Protein AF-A0A7S2HSW3-F1 (afdb_monomer_lite)

pLDDT: mean 81.1, std 16.84, range [35.5, 96.19]

Radius of gyration: 26.89 Å; chains: 1; bounding box: 40×43×89 Å

Structure (mmCIF, N/CA/C/O backbone):
data_AF-A0A7S2HSW3-F1
#
_entry.id   AF-A0A7S2HSW3-F1
#
loop_
_atom_site.group_PDB
_atom_site.id
_atom_site.type_symbol
_atom_site.label_atom_id
_atom_site.label_alt_id
_atom_site.label_comp_id
_atom_site.label_asym_id
_atom_site.label_entity_id
_atom_site.label_seq_id
_atom_site.pdbx_PDB_ins_code
_atom_site.Cartn_x
_atom_site.Cartn_y
_atom_site.Cartn_z
_atom_site.occupancy
_atom_site.B_iso_or_equiv
_atom_site.auth_seq_id
_atom_site.auth_comp_id
_atom_site.auth_asym_id
_atom_site.auth_atom_id
_atom_site.pdbx_PDB_model_num
ATOM 1 N N . ALA A 1 1 ? -9.265 6.254 -1.845 1.00 64.69 1 ALA A N 1
ATOM 2 C CA . ALA A 1 1 ? -9.514 5.196 -0.840 1.00 64.69 1 ALA A CA 1
ATOM 3 C C . ALA A 1 1 ? -8.988 5.601 0.539 1.00 64.69 1 ALA A C 1
ATOM 5 O O . ALA A 1 1 ? -9.780 5.612 1.470 1.00 64.69 1 ALA A O 1
ATOM 6 N N . GLN A 1 2 ? -7.723 6.037 0.641 1.00 77.19 2 GLN A N 1
ATOM 7 C CA . GLN A 1 2 ? -7.057 6.508 1.871 1.00 77.19 2 GLN A CA 1
ATOM 8 C C . GLN A 1 2 ? -7.914 7.430 2.758 1.00 77.19 2 GLN A C 1
ATOM 10 O O . GLN A 1 2 ? -8.143 7.127 3.920 1.00 77.19 2 GLN A O 1
ATOM 15 N N . LEU A 1 3 ? -8.423 8.539 2.205 1.00 82.12 3 LEU A N 1
ATOM 16 C CA . LEU A 1 3 ? -9.187 9.532 2.973 1.00 82.12 3 LEU A CA 1
ATOM 17 C C . LEU A 1 3 ? -10.507 8.968 3.517 1.00 82.12 3 LEU A C 1
ATOM 19 O O . LEU A 1 3 ? -10.836 9.182 4.677 1.00 82.12 3 LEU A O 1
ATOM 23 N N . GLY A 1 4 ? -11.250 8.224 2.694 1.00 85.94 4 GLY A N 1
ATOM 24 C CA . GLY A 1 4 ? -12.525 7.630 3.103 1.00 85.94 4 GLY A CA 1
ATOM 25 C C . GLY A 1 4 ? -12.352 6.534 4.155 1.00 85.94 4 GLY A C 1
ATOM 26 O O . GLY A 1 4 ? -13.070 6.533 5.149 1.00 85.94 4 GLY A O 1
ATOM 27 N N . GLY A 1 5 ? -11.371 5.644 3.965 1.00 84.62 5 GLY A N 1
ATOM 28 C CA . GLY A 1 5 ? -11.048 4.598 4.935 1.00 84.62 5 GLY A CA 1
ATOM 29 C C . GLY A 1 5 ? -10.506 5.172 6.242 1.00 84.62 5 GLY A C 1
ATOM 30 O O . GLY A 1 5 ? -10.996 4.815 7.301 1.00 84.62 5 GLY A O 1
ATOM 31 N N . GLY A 1 6 ? -9.584 6.137 6.178 1.00 85.94 6 GLY A N 1
ATOM 32 C CA . GLY A 1 6 ? -8.998 6.760 7.368 1.00 85.94 6 GLY A CA 1
ATOM 33 C C . GLY A 1 6 ? -10.008 7.529 8.224 1.00 85.94 6 GLY A C 1
ATOM 34 O O . GLY A 1 6 ? -9.946 7.451 9.448 1.00 85.94 6 GLY A O 1
ATOM 35 N N . ILE A 1 7 ? -10.971 8.226 7.605 1.00 90.56 7 ILE A N 1
ATOM 36 C CA . ILE A 1 7 ? -12.068 8.874 8.343 1.00 90.56 7 ILE A CA 1
ATOM 37 C C . ILE A 1 7 ? -12.948 7.821 9.025 1.00 90.56 7 ILE A C 1
ATOM 39 O O . ILE A 1 7 ? -13.310 7.997 10.185 1.00 90.56 7 ILE A O 1
ATOM 43 N N . TYR A 1 8 ? -13.271 6.732 8.324 1.00 88.62 8 TYR A N 1
ATOM 44 C CA . TYR A 1 8 ? -14.091 5.649 8.863 1.00 88.62 8 TYR A CA 1
ATOM 45 C C . TYR A 1 8 ? -13.421 4.977 10.072 1.00 88.62 8 TYR A C 1
ATOM 47 O O . TYR A 1 8 ? -14.034 4.907 11.134 1.00 88.62 8 TYR A O 1
ATOM 55 N N . THR A 1 9 ? -12.152 4.573 9.943 1.00 88.12 9 THR A N 1
ATOM 56 C CA . THR A 1 9 ? -11.373 3.956 11.029 1.00 88.12 9 THR A CA 1
ATOM 57 C C . THR A 1 9 ? -11.253 4.889 12.219 1.00 88.12 9 THR A C 1
ATOM 59 O O . THR A 1 9 ? -11.607 4.515 13.325 1.00 88.12 9 THR A O 1
ATOM 62 N N . LYS A 1 10 ? -10.821 6.141 12.010 1.00 89.94 10 LYS A N 1
ATOM 63 C CA . LYS A 1 10 ? -10.550 7.043 13.136 1.00 89.94 10 LYS A CA 1
ATOM 64 C C . LYS A 1 10 ? -11.807 7.531 13.841 1.00 89.94 10 LYS A C 1
ATOM 66 O O . LYS A 1 10 ? -11.751 7.793 15.036 1.00 89.94 10 LYS A O 1
ATOM 71 N N . ALA A 1 11 ? -12.935 7.636 13.142 1.00 89.44 11 ALA A N 1
ATOM 72 C CA . ALA A 1 11 ? -14.208 7.911 13.797 1.00 89.44 11 ALA A CA 1
ATOM 73 C C . ALA A 1 11 ? -14.683 6.722 14.653 1.00 89.44 11 ALA A C 1
ATOM 75 O O . ALA A 1 11 ? -15.243 6.943 15.726 1.00 89.44 11 ALA A O 1
ATOM 76 N N . ALA A 1 12 ? -14.460 5.487 14.190 1.00 87.75 12 ALA A N 1
ATOM 77 C CA . ALA A 1 12 ? -14.849 4.275 14.906 1.00 87.75 12 ALA A CA 1
ATOM 78 C C . ALA A 1 12 ? -13.958 4.008 16.130 1.00 87.75 12 ALA A C 1
ATOM 80 O O . ALA A 1 12 ? -14.496 3.889 17.225 1.00 87.75 12 ALA A O 1
ATOM 81 N N . ASP A 1 13 ? -12.638 4.028 15.949 1.00 86.81 13 ASP A N 1
ATOM 82 C CA . ASP A 1 13 ? -11.586 3.881 16.970 1.00 86.81 13 ASP A CA 1
ATOM 83 C C . ASP A 1 13 ? -11.812 4.856 18.143 1.00 86.81 13 ASP A C 1
ATOM 85 O O . ASP A 1 13 ? -12.101 4.467 19.276 1.00 86.81 13 ASP A O 1
ATOM 89 N N . VAL A 1 14 ? -11.870 6.162 17.844 1.00 89.50 14 VAL A N 1
ATOM 90 C CA . VAL A 1 14 ? -12.061 7.202 18.870 1.00 89.50 14 VAL A CA 1
ATOM 91 C C . VAL A 1 14 ? -13.418 7.073 19.573 1.00 89.50 14 VAL A C 1
ATOM 93 O O . VAL A 1 14 ? -13.514 7.309 20.778 1.00 89.50 14 VAL A O 1
ATOM 96 N N . GLY A 1 15 ? -14.478 6.701 18.850 1.00 87.81 15 GLY A N 1
ATOM 97 C CA . GLY A 1 15 ? -15.806 6.499 19.434 1.00 87.81 15 GLY A CA 1
ATOM 98 C C . GLY A 1 15 ? -15.886 5.262 20.334 1.00 87.81 15 GLY A C 1
ATOM 99 O O . GLY A 1 15 ? -16.478 5.328 21.414 1.00 87.81 15 GLY A O 1
ATOM 100 N N . ALA A 1 16 ? -15.278 4.151 19.911 1.00 86.56 16 ALA A N 1
ATOM 101 C CA . ALA A 1 16 ? -15.238 2.900 20.657 1.00 86.56 16 ALA A CA 1
ATOM 102 C C . ALA A 1 16 ? -14.431 3.053 21.949 1.00 86.56 16 ALA A C 1
ATOM 104 O O . ALA A 1 16 ? -14.896 2.636 23.014 1.00 86.56 16 ALA A O 1
ATOM 105 N N . ASP A 1 17 ? -13.286 3.725 21.872 1.00 87.19 17 ASP A N 1
ATOM 106 C CA . ASP A 1 17 ? -12.392 3.928 23.002 1.00 87.19 17 ASP A CA 1
ATOM 107 C C . ASP A 1 17 ? -12.935 4.906 24.036 1.00 87.19 17 ASP A C 1
ATOM 109 O O . ASP A 1 17 ? -12.893 4.622 25.235 1.00 87.19 17 ASP A O 1
ATOM 113 N N . LEU A 1 18 ? -13.479 6.048 23.609 1.00 86.62 18 LEU A N 1
ATOM 114 C CA . LEU A 1 18 ? -14.007 7.037 24.548 1.00 86.62 18 LEU A CA 1
ATOM 115 C C . LEU A 1 18 ? -15.210 6.481 25.316 1.00 86.62 18 LEU A C 1
ATOM 117 O O . LEU A 1 18 ? -15.235 6.516 26.546 1.00 86.62 18 LEU A O 1
ATOM 121 N N . VAL A 1 19 ? -16.185 5.906 24.615 1.00 84.38 19 VAL A N 1
ATOM 122 C CA . VAL A 1 19 ? -17.403 5.406 25.266 1.00 84.38 19 VAL A CA 1
ATOM 123 C C . VAL A 1 19 ? -17.127 4.106 26.030 1.00 84.38 19 VAL A C 1
ATOM 125 O O . VAL A 1 19 ? -17.633 3.912 27.134 1.00 84.38 19 VAL A O 1
ATOM 128 N N . GLY A 1 20 ? -16.293 3.217 25.485 1.00 85.00 20 GLY A N 1
ATOM 129 C CA . GLY A 1 20 ? -15.943 1.950 26.122 1.00 85.00 20 GLY A CA 1
ATOM 130 C C . GLY A 1 20 ? -15.018 2.130 27.325 1.00 85.00 20 GLY A C 1
ATOM 131 O O . GLY A 1 20 ? -15.397 1.821 28.457 1.00 85.00 20 GLY A O 1
ATOM 132 N N . LYS A 1 21 ? -13.808 2.650 27.094 1.00 83.06 21 LYS A N 1
ATOM 133 C CA . LYS A 1 21 ? -12.756 2.717 28.118 1.00 83.06 21 LYS A CA 1
ATOM 134 C C . LYS A 1 21 ? -12.985 3.851 29.118 1.00 83.06 21 LYS A C 1
ATOM 136 O O . LYS A 1 21 ? -12.768 3.644 30.310 1.00 83.06 21 LYS A O 1
ATOM 141 N N . VAL A 1 22 ? -13.392 5.040 28.659 1.00 85.06 22 VAL A N 1
ATOM 142 C CA . VAL A 1 22 ? -13.459 6.243 29.516 1.00 85.06 22 VAL A CA 1
ATOM 143 C C . VAL A 1 22 ? -14.806 6.374 30.226 1.00 85.06 22 VAL A C 1
ATOM 145 O O . VAL A 1 22 ? -14.827 6.654 31.422 1.00 85.06 22 VAL A O 1
ATOM 148 N N . GLU A 1 23 ? -15.924 6.155 29.530 1.00 85.31 23 GLU A N 1
ATOM 149 C CA . GLU A 1 23 ? -17.260 6.338 30.121 1.00 85.31 23 GLU A CA 1
ATOM 150 C C . GLU A 1 23 ? -17.802 5.073 30.798 1.00 85.31 23 GLU A C 1
ATOM 152 O O . GLU A 1 23 ? -18.250 5.123 31.944 1.00 85.31 23 GLU A O 1
ATOM 157 N N . ALA A 1 24 ? -17.766 3.929 30.108 1.00 84.69 24 ALA A N 1
ATOM 158 C CA . ALA A 1 24 ? -18.317 2.672 30.617 1.00 84.69 24 ALA A CA 1
ATOM 159 C C . ALA A 1 24 ? -17.316 1.849 31.448 1.00 84.69 24 ALA A C 1
ATOM 161 O O . ALA A 1 24 ? -17.717 0.895 32.121 1.00 84.69 24 ALA A O 1
ATOM 162 N N . GLY A 1 25 ? -16.025 2.198 31.407 1.00 86.31 25 GLY A N 1
ATOM 163 C CA . GLY A 1 25 ? -14.957 1.490 32.118 1.00 86.31 25 GLY A CA 1
ATOM 164 C C . GLY A 1 25 ? -14.794 0.029 31.686 1.00 86.31 25 GLY A C 1
ATOM 165 O O . GLY A 1 25 ? -14.321 -0.796 32.472 1.00 86.31 25 GLY A O 1
ATOM 166 N N . ILE A 1 26 ? -15.228 -0.316 30.471 1.00 88.38 26 ILE A N 1
ATOM 167 C CA . ILE A 1 26 ? -15.066 -1.657 29.907 1.00 88.38 26 ILE A CA 1
ATOM 168 C C . ILE A 1 26 ? -13.730 -1.761 29.158 1.00 88.38 26 ILE A C 1
ATOM 170 O O . ILE A 1 26 ? -13.213 -0.749 28.681 1.00 88.38 26 ILE A O 1
ATOM 174 N N . PRO A 1 27 ? -13.142 -2.969 29.075 1.00 85.56 27 PRO A N 1
ATOM 175 C CA . PRO A 1 27 ? -11.913 -3.185 28.322 1.00 85.56 27 PRO A CA 1
ATOM 176 C C . PRO A 1 27 ? -12.029 -2.771 26.848 1.00 85.56 27 PRO A C 1
ATOM 178 O O . PRO A 1 27 ? -13.117 -2.720 26.276 1.00 85.56 27 PRO A O 1
ATOM 181 N N . GLU A 1 28 ? -10.875 -2.520 26.238 1.00 83.38 28 GLU A N 1
ATOM 182 C CA . GLU A 1 28 ? -10.717 -2.407 24.785 1.00 83.38 28 GLU A CA 1
ATOM 183 C C . GLU A 1 28 ? -11.253 -3.647 24.065 1.00 83.38 28 GLU A C 1
ATOM 185 O O . GLU A 1 28 ? -11.150 -4.754 24.601 1.00 83.38 28 GLU A O 1
ATOM 190 N N . ASP A 1 29 ? -11.822 -3.457 22.871 1.00 85.19 29 ASP A N 1
ATOM 191 C CA . ASP A 1 29 ? -12.384 -4.526 22.033 1.00 85.19 29 ASP A CA 1
ATOM 192 C C . ASP A 1 29 ? -13.436 -5.408 22.719 1.00 85.19 29 ASP A C 1
ATOM 194 O O . ASP A 1 29 ? -13.680 -6.555 22.328 1.00 85.19 29 ASP A O 1
ATOM 198 N N . ASP A 1 30 ? -14.089 -4.890 23.761 1.00 88.06 30 ASP A N 1
ATOM 199 C CA . ASP A 1 30 ? -15.090 -5.661 24.477 1.00 88.06 30 ASP A CA 1
ATOM 200 C C . ASP A 1 30 ? -16.315 -5.918 23.578 1.00 88.06 30 ASP A C 1
ATOM 202 O O . ASP A 1 30 ? -16.905 -4.973 23.046 1.00 88.06 30 ASP A O 1
ATOM 206 N N . PRO A 1 31 ? -16.775 -7.177 23.444 1.00 87.50 31 PRO A N 1
ATOM 207 C CA . PRO A 1 31 ? -17.897 -7.528 22.573 1.00 87.50 31 PRO A CA 1
ATOM 208 C C . PRO A 1 31 ? -19.229 -6.877 22.979 1.00 87.50 31 PRO A C 1
ATOM 210 O O . PRO A 1 31 ? -20.192 -6.919 22.214 1.00 87.50 31 PRO A O 1
ATOM 213 N N . ARG A 1 32 ? -19.320 -6.290 24.180 1.00 91.00 32 ARG A N 1
ATOM 214 C CA . ARG A 1 32 ? -20.478 -5.506 24.631 1.00 91.00 32 ARG A CA 1
ATOM 215 C C . ARG A 1 32 ? -20.518 -4.109 24.014 1.00 91.00 32 ARG A C 1
ATOM 217 O O . ARG A 1 32 ? -21.576 -3.483 24.044 1.00 91.00 32 ARG A O 1
ATOM 224 N N . ASN A 1 33 ? -19.404 -3.616 23.473 1.00 89.12 33 ASN A N 1
ATOM 225 C CA . ASN A 1 33 ? -19.340 -2.333 22.793 1.00 89.12 33 ASN A CA 1
ATOM 226 C C . ASN A 1 33 ? -19.700 -2.506 21.303 1.00 89.12 33 ASN A C 1
ATOM 228 O O . ASN A 1 33 ? -18.933 -3.105 20.547 1.00 89.12 33 ASN A O 1
ATOM 232 N N . PRO A 1 34 ? -20.841 -1.967 20.838 1.00 87.50 34 PRO A N 1
ATOM 233 C CA . PRO A 1 34 ? -21.272 -2.129 19.450 1.00 87.50 34 PRO A CA 1
ATOM 234 C C . PRO A 1 34 ? -20.342 -1.437 18.439 1.00 87.50 34 PRO A C 1
ATOM 236 O O . PRO A 1 34 ? -20.385 -1.772 17.256 1.00 87.50 34 PRO A O 1
ATOM 239 N N . ALA A 1 35 ? -19.505 -0.490 18.882 1.00 88.06 35 ALA A N 1
ATOM 240 C CA . ALA A 1 35 ? -18.571 0.230 18.021 1.00 88.06 35 ALA A CA 1
ATOM 241 C C . ALA A 1 35 ? -17.338 -0.605 17.623 1.00 88.06 35 ALA A C 1
ATOM 243 O O . ALA A 1 35 ? -16.723 -0.307 16.604 1.00 88.06 35 ALA A O 1
ATOM 244 N N . VAL A 1 36 ? -17.028 -1.691 18.343 1.00 88.12 36 VAL A N 1
ATOM 245 C CA . VAL A 1 36 ? -15.841 -2.538 18.089 1.00 88.12 36 VAL A CA 1
ATOM 246 C C . VAL A 1 36 ? -15.883 -3.189 16.705 1.00 88.12 36 VAL A C 1
ATOM 248 O O . VAL A 1 36 ? -14.864 -3.321 16.038 1.00 88.12 36 VAL A O 1
ATOM 251 N N . ILE A 1 37 ? -17.069 -3.543 16.202 1.00 90.31 37 ILE A N 1
ATOM 252 C CA . ILE A 1 37 ? -17.189 -4.074 14.835 1.00 90.31 37 ILE A CA 1
ATOM 253 C C . ILE A 1 37 ? -16.810 -3.012 13.796 1.00 90.31 37 ILE A C 1
ATOM 255 O O . ILE A 1 37 ? -16.175 -3.339 12.796 1.00 90.31 37 ILE A O 1
ATOM 259 N N . ALA A 1 38 ? -17.190 -1.752 14.017 1.00 89.88 38 ALA A N 1
ATOM 260 C CA . ALA A 1 38 ? -16.840 -0.665 13.109 1.00 89.88 38 ALA A CA 1
ATOM 261 C C . ALA A 1 38 ? -15.340 -0.347 13.163 1.00 89.88 38 ALA A C 1
ATOM 263 O O . ALA A 1 38 ? -14.764 -0.045 12.122 1.00 89.88 38 ALA A O 1
ATOM 264 N N . ASP A 1 39 ? -14.716 -0.473 14.333 1.00 89.50 39 ASP A N 1
ATOM 265 C CA . ASP A 1 39 ? -13.279 -0.272 14.523 1.00 89.50 39 ASP A CA 1
ATOM 266 C C . ASP A 1 39 ? -12.452 -1.332 13.774 1.00 89.50 39 ASP A C 1
ATOM 268 O O . ASP A 1 39 ? -11.690 -1.016 12.862 1.00 89.50 39 ASP A O 1
ATOM 272 N N . LEU A 1 40 ? -12.758 -2.617 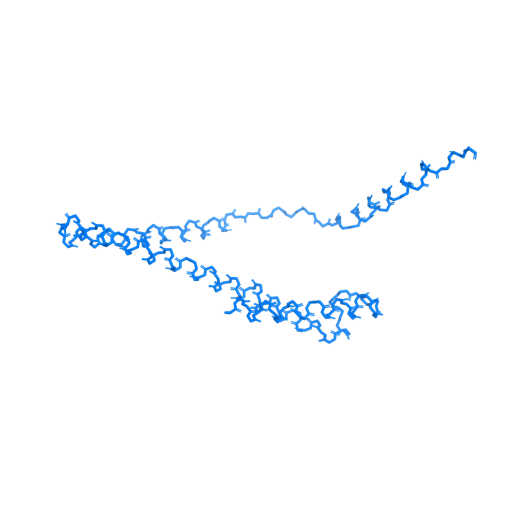13.991 1.00 89.00 40 LEU A N 1
ATOM 273 C CA . LEU A 1 40 ? -12.089 -3.733 13.305 1.00 89.00 40 LEU A CA 1
ATOM 274 C C . LEU A 1 40 ? -12.321 -3.739 11.784 1.00 89.00 40 LEU A C 1
ATOM 276 O O . LEU A 1 40 ? -11.453 -4.137 10.999 1.00 89.00 40 LEU A O 1
ATOM 280 N N . VAL A 1 41 ? -13.509 -3.323 11.328 1.00 91.12 41 VAL A N 1
ATOM 281 C CA . VAL A 1 41 ? -13.757 -3.103 9.893 1.00 91.12 41 VAL A CA 1
ATOM 282 C C . VAL A 1 41 ? -12.935 -1.913 9.401 1.00 91.12 41 VAL A C 1
ATOM 284 O O . VAL A 1 41 ? -12.356 -1.977 8.315 1.00 91.12 41 VAL A O 1
ATOM 287 N N . GLY A 1 42 ? -12.844 -0.859 10.206 1.00 89.75 42 GLY A N 1
ATOM 288 C CA . GLY A 1 42 ? -12.014 0.305 9.962 1.00 89.75 42 GLY A CA 1
ATOM 289 C C . GLY A 1 42 ? -10.556 -0.058 9.731 1.00 89.75 42 GLY A C 1
ATOM 290 O O . GLY A 1 42 ? -10.013 0.337 8.705 1.00 89.75 42 GLY A O 1
ATOM 291 N N . ASP A 1 43 ? -9.924 -0.851 10.583 1.00 90.12 43 ASP A N 1
ATOM 292 C CA . ASP A 1 43 ? -8.515 -1.236 10.405 1.00 90.12 43 ASP A CA 1
ATOM 293 C C . ASP A 1 43 ? -8.249 -1.906 9.049 1.00 90.12 43 ASP A C 1
ATOM 295 O O . ASP A 1 43 ? -7.265 -1.632 8.356 1.00 90.12 43 ASP A O 1
ATOM 299 N N . ASN A 1 44 ? -9.177 -2.744 8.591 1.00 89.06 44 ASN A N 1
ATOM 300 C CA . ASN A 1 44 ? -9.048 -3.390 7.289 1.00 89.06 44 ASN A CA 1
ATOM 301 C C . ASN A 1 44 ? -9.261 -2.404 6.126 1.00 89.06 44 ASN A C 1
ATOM 303 O O . ASN A 1 44 ? -8.543 -2.446 5.122 1.00 89.06 44 ASN A O 1
ATOM 307 N N . VAL A 1 45 ? -10.245 -1.510 6.237 1.00 86.88 45 VAL A N 1
ATOM 308 C CA . VAL A 1 45 ? -10.623 -0.578 5.162 1.00 86.88 45 VAL A CA 1
ATOM 309 C C . VAL A 1 45 ? -9.666 0.618 5.070 1.00 86.88 45 VAL A C 1
ATOM 311 O O . VAL A 1 45 ? -9.320 1.056 3.971 1.00 86.88 45 VAL A O 1
ATOM 314 N N . GLY A 1 46 ? -9.232 1.157 6.203 1.00 84.62 46 GLY A N 1
ATOM 315 C CA . GLY A 1 46 ? -8.312 2.283 6.301 1.00 84.62 46 GLY A CA 1
ATOM 316 C C . GLY A 1 46 ? -6.859 1.839 6.230 1.00 84.62 46 GLY A C 1
ATOM 317 O O . GLY A 1 46 ? -6.160 2.166 5.268 1.00 84.62 46 GLY A O 1
ATOM 318 N N . ASP A 1 47 ? -6.409 1.064 7.213 1.00 86.69 47 ASP A N 1
ATOM 319 C CA . ASP A 1 47 ? -4.982 0.798 7.395 1.00 86.69 47 ASP A CA 1
ATOM 320 C C . ASP A 1 47 ? -4.436 -0.216 6.388 1.00 86.69 47 ASP A C 1
ATOM 322 O O . ASP A 1 47 ? -3.315 -0.044 5.908 1.00 86.69 47 ASP A O 1
ATOM 326 N N . CYS A 1 48 ? -5.225 -1.224 6.000 1.00 84.56 48 CYS A N 1
ATOM 327 C CA . CYS A 1 48 ? -4.817 -2.180 4.966 1.00 84.56 48 CYS A CA 1
ATOM 328 C C . CYS A 1 48 ? -5.169 -1.699 3.551 1.00 84.56 48 CYS A C 1
ATOM 330 O O . CYS A 1 48 ? -4.279 -1.501 2.721 1.00 84.56 48 CYS A O 1
ATOM 332 N N . ALA A 1 49 ? -6.457 -1.510 3.248 1.00 88.56 49 ALA A N 1
ATOM 333 C CA . ALA A 1 49 ? -6.880 -1.189 1.884 1.00 88.56 49 ALA A CA 1
ATOM 334 C C . ALA A 1 49 ? -6.486 0.235 1.458 1.00 88.56 49 ALA A C 1
ATOM 336 O O . ALA A 1 49 ? -6.107 0.445 0.304 1.00 88.56 49 ALA A O 1
ATOM 337 N N . GLY A 1 50 ? -6.526 1.202 2.381 1.00 88.19 50 GLY A N 1
ATOM 338 C CA . GLY A 1 50 ? -6.041 2.558 2.136 1.00 88.19 50 GLY A CA 1
ATOM 339 C C . GLY A 1 50 ? -4.554 2.556 1.801 1.00 88.19 50 GLY A C 1
ATOM 340 O O . GLY A 1 50 ? -4.195 2.915 0.678 1.00 88.19 50 GLY A O 1
ATOM 341 N N . ARG A 1 51 ? -3.702 2.074 2.719 1.00 88.56 51 ARG A N 1
ATOM 342 C CA . ARG A 1 51 ? -2.245 2.062 2.493 1.00 88.56 51 ARG A CA 1
ATOM 343 C C . ARG A 1 51 ? -1.838 1.257 1.263 1.00 88.56 51 ARG A C 1
ATOM 345 O O . ARG A 1 51 ? -0.908 1.651 0.570 1.00 88.56 51 ARG A O 1
ATOM 352 N N . GLY A 1 52 ? -2.531 0.158 0.961 1.00 89.62 52 GLY A N 1
ATOM 353 C CA . GLY A 1 52 ? -2.289 -0.599 -0.269 1.00 89.62 52 GLY A CA 1
ATOM 354 C C . GLY A 1 52 ? -2.516 0.241 -1.532 1.00 89.62 52 GLY A C 1
ATOM 355 O O . GLY A 1 52 ? -1.703 0.197 -2.454 1.00 89.62 52 GLY A O 1
ATOM 356 N N . ALA A 1 53 ? -3.585 1.042 -1.562 1.00 90.62 53 ALA A N 1
ATOM 357 C CA . ALA A 1 53 ? -3.874 1.935 -2.682 1.00 90.62 53 ALA A CA 1
ATOM 358 C C . ALA A 1 53 ? -2.872 3.099 -2.789 1.00 90.62 53 ALA A C 1
ATOM 360 O O . ALA A 1 53 ? -2.467 3.437 -3.897 1.00 90.62 53 ALA A O 1
ATOM 361 N N . ASP A 1 54 ? -2.449 3.671 -1.660 1.00 90.69 54 ASP A N 1
ATOM 362 C CA . ASP A 1 54 ? -1.448 4.749 -1.592 1.00 90.69 54 ASP A CA 1
ATOM 363 C C . ASP A 1 54 ? -0.073 4.299 -2.121 1.00 90.69 54 ASP A C 1
ATOM 365 O O . ASP A 1 54 ? 0.564 4.973 -2.937 1.00 90.69 54 ASP A O 1
ATOM 369 N N . LEU A 1 55 ? 0.347 3.086 -1.741 1.00 91.19 55 LEU A N 1
ATOM 370 C CA . LEU A 1 55 ? 1.565 2.469 -2.267 1.00 91.19 55 LEU A CA 1
ATOM 371 C C . LEU A 1 55 ? 1.453 2.176 -3.767 1.00 91.19 55 LEU A C 1
ATOM 373 O O . LEU A 1 55 ? 2.394 2.443 -4.513 1.00 91.19 55 LEU A O 1
ATOM 377 N N . PHE A 1 56 ? 0.311 1.657 -4.228 1.00 91.56 56 PHE A N 1
ATOM 378 C CA . PHE A 1 56 ? 0.095 1.400 -5.652 1.00 91.56 56 PHE A CA 1
ATOM 379 C C . PHE A 1 56 ? 0.145 2.687 -6.486 1.00 91.56 56 PHE A C 1
ATOM 381 O O . PHE A 1 56 ? 0.760 2.689 -7.554 1.00 91.56 56 PHE A O 1
ATOM 388 N N . GLU A 1 57 ? -0.471 3.772 -6.006 1.00 94.38 57 GLU A N 1
ATOM 389 C CA . GLU A 1 57 ? -0.437 5.082 -6.662 1.00 94.38 57 GLU A CA 1
ATOM 390 C C . GLU A 1 57 ? 1.002 5.585 -6.810 1.00 94.38 57 GLU A C 1
ATOM 392 O O . GLU A 1 57 ? 1.431 5.905 -7.920 1.00 94.38 57 GLU A O 1
ATOM 397 N N . SER A 1 58 ? 1.765 5.578 -5.714 1.00 94.44 58 SER A N 1
ATOM 398 C CA . SER A 1 58 ? 3.141 6.081 -5.694 1.00 94.44 58 SER A CA 1
ATOM 399 C C . SER A 1 58 ? 4.074 5.267 -6.597 1.00 94.44 58 SER A C 1
ATOM 401 O O . SER A 1 58 ? 4.788 5.842 -7.418 1.00 94.44 58 SER A O 1
ATOM 403 N N . ILE A 1 59 ? 4.020 3.931 -6.518 1.00 93.62 59 ILE A N 1
ATOM 404 C CA . ILE A 1 59 ? 4.858 3.035 -7.335 1.00 93.62 59 ILE A CA 1
ATOM 405 C C . ILE A 1 59 ? 4.495 3.158 -8.821 1.00 93.62 59 ILE A C 1
ATOM 407 O O . ILE A 1 59 ? 5.370 3.245 -9.681 1.00 93.62 59 ILE A O 1
ATOM 411 N N . SER A 1 60 ? 3.201 3.213 -9.150 1.00 94.25 60 SER A N 1
ATOM 412 C CA . SER A 1 60 ? 2.765 3.367 -10.543 1.00 94.25 60 SER A CA 1
ATOM 413 C C . SER A 1 60 ? 3.219 4.705 -11.128 1.00 94.25 60 SER A C 1
ATOM 415 O O . SER A 1 60 ? 3.705 4.752 -12.261 1.00 94.25 60 SER A O 1
ATOM 417 N N . ALA A 1 61 ? 3.093 5.791 -10.359 1.00 96.00 61 ALA A N 1
ATOM 418 C CA . ALA A 1 61 ? 3.532 7.118 -10.772 1.00 96.00 61 ALA A CA 1
ATOM 419 C C . ALA A 1 61 ? 5.055 7.187 -10.971 1.00 96.00 61 ALA A C 1
ATOM 421 O O . ALA A 1 61 ? 5.511 7.782 -11.949 1.00 96.00 61 ALA A O 1
ATOM 422 N N . GLU A 1 62 ? 5.836 6.544 -10.099 1.00 95.44 62 GLU A N 1
ATOM 423 C CA . GLU A 1 62 ? 7.294 6.454 -10.219 1.00 95.44 62 GLU A CA 1
ATOM 424 C C . GLU A 1 62 ? 7.720 5.761 -11.523 1.00 95.44 62 GLU A C 1
ATOM 426 O O . GLU A 1 62 ? 8.489 6.334 -12.302 1.00 95.44 62 GLU A O 1
ATOM 431 N N . ILE A 1 63 ? 7.181 4.568 -11.809 1.00 95.19 63 ILE A N 1
ATOM 432 C CA . ILE A 1 63 ? 7.525 3.801 -13.018 1.00 95.19 63 ILE A CA 1
ATOM 433 C C . ILE A 1 63 ? 7.171 4.603 -14.272 1.00 95.19 63 ILE A C 1
ATOM 435 O O . ILE A 1 63 ? 8.010 4.776 -15.158 1.00 95.19 63 ILE A O 1
ATOM 439 N N . ILE A 1 64 ? 5.941 5.123 -14.349 1.00 95.25 64 ILE A N 1
ATOM 440 C CA . ILE A 1 64 ? 5.475 5.888 -15.512 1.00 95.25 64 ILE A CA 1
ATOM 441 C C . ILE A 1 64 ? 6.308 7.163 -15.682 1.00 95.25 64 ILE A C 1
ATOM 443 O O . ILE A 1 64 ? 6.691 7.498 -16.804 1.00 95.25 64 ILE A O 1
ATOM 447 N N . GLY A 1 65 ? 6.642 7.850 -14.587 1.00 96.19 65 GLY A N 1
ATOM 448 C CA . GLY A 1 65 ? 7.501 9.031 -14.601 1.00 96.19 65 GLY A CA 1
ATOM 449 C C . GLY A 1 65 ? 8.893 8.732 -15.159 1.00 96.19 65 GLY A C 1
ATOM 450 O O . GLY A 1 65 ? 9.368 9.439 -16.050 1.00 96.19 65 GLY A O 1
ATOM 451 N N . ALA A 1 66 ? 9.520 7.643 -14.710 1.00 95.25 66 ALA A N 1
ATOM 452 C CA . ALA A 1 66 ? 10.817 7.203 -15.218 1.00 95.25 66 ALA A CA 1
ATOM 453 C C . ALA A 1 66 ? 10.760 6.819 -16.709 1.00 95.25 66 ALA A C 1
ATOM 455 O O . ALA A 1 66 ? 11.658 7.179 -17.474 1.00 95.25 66 ALA A O 1
ATOM 456 N N . MET A 1 67 ? 9.689 6.150 -17.150 1.00 95.12 67 MET A N 1
ATOM 457 C CA . MET A 1 67 ? 9.463 5.819 -18.563 1.00 95.12 67 MET A CA 1
ATOM 458 C C . MET A 1 67 ? 9.311 7.078 -19.429 1.00 95.12 67 MET A C 1
ATOM 460 O O . MET A 1 67 ? 9.905 7.158 -20.509 1.00 95.12 67 MET A O 1
ATOM 464 N N . LEU A 1 68 ? 8.558 8.078 -18.954 1.00 94.38 68 LEU A N 1
ATOM 465 C CA . LEU A 1 68 ? 8.384 9.362 -19.639 1.00 94.38 68 LEU A CA 1
ATOM 466 C C . LEU A 1 68 ? 9.710 10.118 -19.755 1.00 94.38 68 LEU A C 1
ATOM 468 O O . LEU A 1 68 ? 10.043 10.629 -20.825 1.00 94.38 68 LEU A O 1
ATOM 472 N N . LEU A 1 69 ? 10.490 10.166 -18.674 1.00 93.81 69 LEU A N 1
ATOM 473 C CA . LEU A 1 69 ? 11.821 10.772 -18.678 1.00 93.81 69 LEU A CA 1
ATOM 474 C C . LEU A 1 69 ? 12.751 10.061 -19.670 1.00 93.81 69 LEU A C 1
ATOM 476 O O . LEU A 1 69 ? 13.387 10.722 -20.489 1.00 93.81 69 LEU A O 1
ATOM 480 N N . GLY A 1 70 ? 12.776 8.725 -19.667 1.00 91.81 70 GLY A N 1
ATOM 481 C CA . GLY A 1 70 ? 13.582 7.934 -20.601 1.00 91.81 70 GLY A CA 1
ATOM 482 C C . GLY A 1 70 ? 13.201 8.175 -22.066 1.00 91.81 70 GLY A C 1
ATOM 483 O O . GLY A 1 70 ? 14.070 8.434 -22.901 1.00 91.81 70 GLY A O 1
ATOM 484 N N . GLY A 1 71 ? 11.901 8.169 -22.378 1.00 90.44 71 GLY A N 1
ATOM 485 C CA . GLY A 1 71 ? 11.399 8.418 -23.733 1.00 90.44 71 GLY A CA 1
ATOM 486 C C . GLY A 1 71 ? 11.624 9.854 -24.223 1.00 90.44 71 GLY A C 1
ATOM 487 O O . GLY A 1 71 ? 12.033 10.068 -25.369 1.00 90.44 71 GLY A O 1
ATOM 488 N N . THR A 1 72 ? 11.413 10.854 -23.362 1.00 91.56 72 THR A N 1
ATOM 489 C CA . THR A 1 72 ? 11.627 12.268 -23.721 1.00 91.56 72 THR A CA 1
ATOM 490 C C . THR A 1 72 ? 13.108 12.587 -23.914 1.00 91.56 72 THR A C 1
ATOM 492 O O . THR A 1 72 ? 13.460 13.262 -24.883 1.00 91.56 72 THR A O 1
ATOM 495 N N . LEU A 1 73 ? 14.001 12.067 -23.067 1.00 91.44 73 LEU A N 1
ATOM 496 C CA . LEU A 1 73 ? 15.449 12.204 -23.256 1.00 91.44 73 LEU A CA 1
ATOM 497 C C . LEU A 1 73 ? 15.909 11.558 -24.566 1.00 91.44 73 LEU A C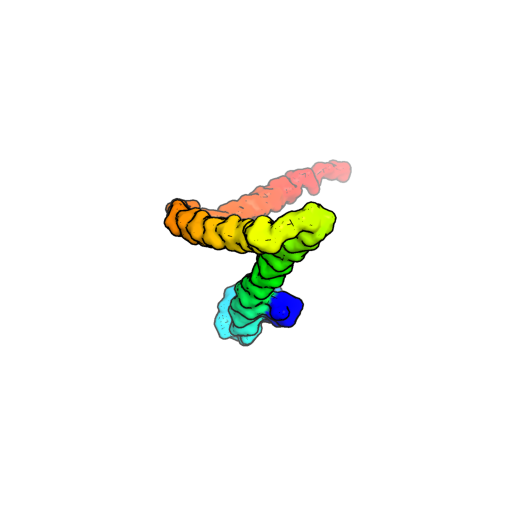 1
ATOM 499 O O . LEU A 1 73 ? 16.662 12.182 -25.317 1.00 91.44 73 LEU A O 1
ATOM 503 N N . ALA A 1 74 ? 15.417 10.357 -24.882 1.00 89.12 74 ALA A N 1
ATOM 504 C CA . ALA A 1 74 ? 15.796 9.666 -26.108 1.00 89.12 74 ALA A CA 1
ATOM 505 C C . ALA A 1 74 ? 15.343 10.404 -27.379 1.00 89.12 74 ALA A C 1
ATOM 507 O O . ALA A 1 74 ? 16.108 10.521 -28.339 1.00 89.12 74 ALA A O 1
ATOM 508 N N . THR A 1 75 ? 14.136 10.976 -27.347 1.00 87.44 75 THR A N 1
ATOM 509 C CA . THR A 1 75 ? 13.596 11.798 -28.440 1.00 87.44 75 THR A CA 1
ATOM 510 C C . THR A 1 75 ? 14.411 13.082 -28.630 1.00 87.44 75 THR A C 1
ATOM 512 O O . THR A 1 75 ? 14.779 13.426 -29.753 1.00 87.44 75 THR A O 1
ATOM 515 N N . ASN A 1 76 ? 14.756 13.776 -27.538 1.00 90.75 76 ASN A N 1
ATOM 516 C CA . ASN A 1 76 ? 15.542 15.015 -27.587 1.00 90.75 76 ASN A CA 1
ATOM 517 C C . ASN A 1 76 ? 16.953 14.806 -28.156 1.00 90.75 76 ASN A C 1
ATOM 519 O O . ASN A 1 76 ? 17.469 15.669 -28.863 1.00 90.75 76 ASN A O 1
ATOM 523 N N . GLN A 1 77 ? 17.563 13.650 -27.890 1.00 90.44 77 GLN A N 1
ATOM 524 C CA . GLN A 1 77 ? 18.877 13.282 -28.425 1.00 90.44 77 GLN A CA 1
ATOM 525 C C . GLN A 1 77 ? 18.815 12.696 -29.849 1.00 90.44 77 GLN A C 1
ATOM 527 O O . GLN A 1 77 ? 19.854 12.335 -30.397 1.00 90.44 77 GLN A O 1
ATOM 532 N N . ARG A 1 78 ? 17.621 12.610 -30.466 1.00 88.31 78 ARG A N 1
ATOM 533 C CA . ARG A 1 78 ? 17.388 12.003 -31.794 1.00 88.31 78 ARG A CA 1
ATOM 534 C C . ARG A 1 78 ? 17.979 10.593 -31.909 1.00 88.31 78 ARG A C 1
ATOM 536 O O . ARG A 1 78 ? 18.564 10.234 -32.932 1.00 88.31 78 ARG A O 1
ATOM 543 N N . LEU A 1 79 ? 17.852 9.810 -30.839 1.00 86.69 79 LEU A N 1
ATOM 544 C CA . LEU A 1 79 ? 18.276 8.416 -30.843 1.00 86.69 79 LEU A CA 1
ATOM 545 C C . LEU A 1 79 ? 17.375 7.594 -31.777 1.00 86.69 79 LEU A C 1
ATOM 547 O O . LEU A 1 79 ? 16.194 7.909 -31.918 1.00 86.69 79 LEU A O 1
ATOM 551 N N . PRO A 1 80 ? 17.911 6.539 -32.412 1.00 88.06 80 PRO A N 1
ATOM 552 C CA . PRO A 1 80 ? 17.104 5.656 -33.240 1.00 88.06 80 PRO A CA 1
ATOM 553 C C . PRO A 1 80 ? 16.066 4.910 -32.383 1.00 88.06 80 PRO A C 1
ATOM 555 O O . PRO A 1 80 ? 16.308 4.607 -31.210 1.00 88.06 80 PRO A O 1
ATOM 558 N N . ASP A 1 81 ? 14.906 4.611 -32.973 1.00 84.69 81 ASP A N 1
ATOM 559 C CA . ASP A 1 81 ? 13.708 4.129 -32.261 1.00 84.69 81 ASP A CA 1
ATOM 560 C C . ASP A 1 81 ? 13.947 2.852 -31.436 1.00 84.69 81 ASP A C 1
ATOM 562 O O . ASP A 1 81 ? 13.385 2.667 -30.351 1.00 84.69 81 ASP A O 1
ATOM 566 N N . ASN A 1 82 ? 14.834 1.978 -31.916 1.00 86.00 82 ASN A N 1
ATOM 567 C CA . ASN A 1 82 ? 15.256 0.769 -31.210 1.00 86.00 82 ASN A CA 1
ATOM 568 C C . ASN A 1 82 ? 15.962 1.082 -29.881 1.00 86.00 82 ASN A C 1
ATOM 570 O O . ASN A 1 82 ? 15.765 0.377 -28.895 1.00 86.00 82 ASN A O 1
ATOM 574 N N . VAL A 1 83 ? 16.768 2.142 -29.834 1.00 86.75 83 VAL A N 1
ATOM 575 C CA . VAL A 1 83 ? 17.460 2.573 -28.615 1.00 86.75 83 VAL A CA 1
ATOM 576 C C . VAL A 1 83 ? 16.492 3.322 -27.705 1.00 86.75 83 VAL A C 1
ATOM 578 O O . VAL A 1 83 ? 16.469 3.053 -26.507 1.00 86.75 83 VAL A O 1
ATOM 581 N N . ALA A 1 84 ? 15.637 4.188 -28.255 1.00 86.12 84 ALA A N 1
ATOM 582 C CA . ALA A 1 84 ? 14.631 4.916 -27.478 1.00 86.12 84 ALA A CA 1
ATOM 583 C C . ALA A 1 84 ? 13.673 3.980 -26.718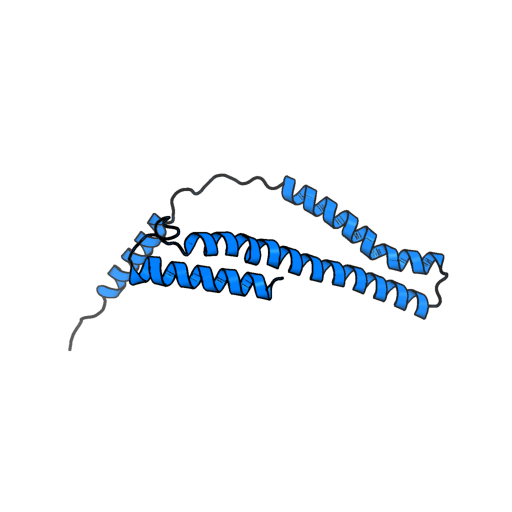 1.00 86.12 84 ALA A C 1
ATOM 585 O O . ALA A 1 84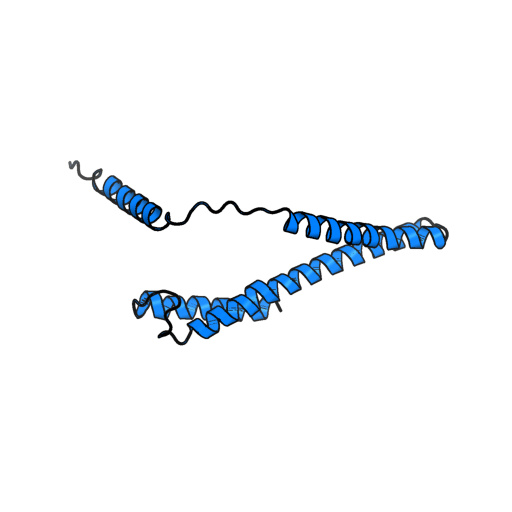 ? 13.378 4.206 -25.542 1.00 86.12 84 ALA A O 1
ATOM 586 N N . THR A 1 85 ? 13.263 2.879 -27.352 1.00 87.19 85 THR A N 1
ATOM 587 C CA . THR A 1 85 ? 12.418 1.851 -26.725 1.00 87.19 85 THR A CA 1
ATOM 588 C C . THR A 1 85 ? 13.124 1.184 -25.539 1.00 87.19 85 THR A C 1
ATOM 590 O O . THR A 1 85 ? 12.513 0.975 -24.493 1.00 87.19 85 THR A O 1
ATOM 593 N N . ASN A 1 86 ? 14.430 0.918 -25.646 1.00 90.75 86 ASN A N 1
ATOM 594 C CA . ASN A 1 86 ? 15.205 0.323 -24.553 1.00 90.75 86 ASN A CA 1
ATOM 595 C C . ASN A 1 86 ? 15.292 1.246 -23.327 1.00 90.75 86 ASN A C 1
ATOM 597 O O . ASN A 1 86 ? 15.186 0.766 -22.201 1.00 90.75 86 ASN A O 1
ATOM 601 N N . PHE A 1 87 ? 15.432 2.563 -23.526 1.00 90.44 87 PHE A N 1
ATOM 602 C CA . PHE A 1 87 ? 15.429 3.540 -22.427 1.00 90.44 87 PHE A CA 1
ATOM 603 C C . PHE A 1 87 ? 14.078 3.612 -21.706 1.00 90.44 87 PHE A C 1
ATOM 605 O O . PHE A 1 87 ? 14.042 3.801 -20.493 1.00 90.44 87 PHE A O 1
ATOM 612 N N . MET A 1 88 ? 12.974 3.427 -22.431 1.00 91.56 88 MET A N 1
ATOM 613 C CA . MET A 1 88 ? 11.638 3.368 -21.839 1.00 91.56 88 MET A CA 1
ATOM 614 C C . MET A 1 88 ? 11.404 2.055 -21.075 1.00 91.56 88 MET A C 1
ATOM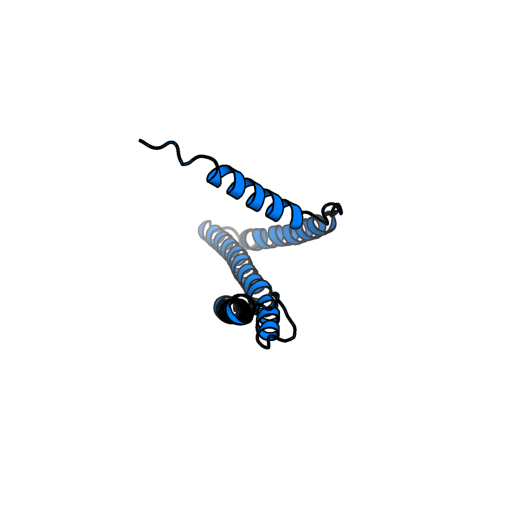 616 O O . MET A 1 88 ? 10.788 2.064 -20.016 1.00 91.56 88 MET A O 1
ATOM 620 N N . LEU A 1 89 ? 11.912 0.924 -21.575 1.00 92.06 89 LEU A N 1
ATOM 621 C CA . LEU A 1 89 ? 11.758 -0.388 -20.929 1.00 92.06 89 LEU A CA 1
ATOM 622 C C . LEU A 1 89 ? 12.680 -0.594 -19.719 1.00 92.06 89 LEU A C 1
ATOM 624 O O . LEU A 1 89 ? 12.394 -1.426 -18.859 1.00 92.06 89 LEU A O 1
ATOM 628 N N . PHE A 1 90 ? 13.774 0.160 -19.636 1.00 92.56 90 PHE A N 1
ATOM 629 C CA . PHE A 1 90 ? 14.770 0.062 -18.571 1.00 92.56 90 PHE A CA 1
ATOM 630 C C . PHE A 1 90 ? 14.193 0.119 -17.138 1.00 92.56 90 PHE A C 1
ATOM 632 O O . PHE A 1 90 ? 14.424 -0.832 -16.387 1.00 92.56 90 PHE A O 1
ATOM 639 N N . PRO A 1 91 ? 13.416 1.146 -16.731 1.00 94.00 91 PRO A N 1
ATOM 640 C CA . PRO A 1 91 ? 12.833 1.194 -15.384 1.00 94.00 91 PRO A CA 1
ATOM 641 C C . PRO A 1 91 ? 11.876 0.026 -15.101 1.00 94.00 91 PRO A C 1
ATOM 643 O O . PRO A 1 91 ? 11.839 -0.483 -13.983 1.00 94.00 91 PRO A O 1
ATOM 646 N N . LEU A 1 92 ? 11.161 -0.459 -16.120 1.00 93.06 92 LEU A N 1
ATOM 647 C CA . LEU A 1 92 ? 10.215 -1.570 -15.994 1.00 93.06 92 LEU A CA 1
ATOM 648 C C . LEU A 1 92 ? 10.931 -2.898 -15.696 1.00 93.06 92 LEU A C 1
ATOM 650 O O . LEU A 1 92 ? 10.470 -3.694 -14.874 1.00 93.06 92 LEU A O 1
ATOM 654 N N . LEU A 1 93 ? 12.096 -3.114 -16.314 1.00 94.81 93 LEU A N 1
ATOM 655 C CA . LEU A 1 93 ? 12.954 -4.264 -16.022 1.00 94.81 93 LEU A CA 1
ATOM 656 C C . LEU A 1 93 ? 13.518 -4.205 -14.601 1.00 94.81 93 LEU A C 1
ATOM 658 O O . LEU A 1 93 ? 13.467 -5.211 -13.897 1.00 94.81 93 LEU A O 1
ATOM 662 N N . ILE A 1 94 ? 14.016 -3.044 -14.160 1.00 94.69 94 ILE A N 1
ATOM 663 C CA . ILE A 1 94 ? 14.560 -2.888 -12.801 1.00 94.69 94 ILE A CA 1
ATOM 664 C C . ILE A 1 94 ? 13.493 -3.206 -11.753 1.00 94.69 94 ILE A C 1
ATOM 666 O O . ILE A 1 94 ? 13.740 -4.026 -10.871 1.00 94.69 94 ILE A O 1
ATOM 670 N N . HIS A 1 95 ? 12.299 -2.624 -11.871 1.00 93.50 95 HIS A N 1
ATOM 671 C CA . HIS A 1 95 ? 11.208 -2.885 -10.929 1.00 93.50 95 HIS A CA 1
ATOM 672 C C . HIS A 1 95 ? 10.732 -4.345 -10.948 1.00 93.50 95 HIS A C 1
ATOM 674 O O . HIS A 1 95 ? 10.370 -4.895 -9.909 1.00 93.50 95 HIS A O 1
ATOM 680 N N . SER A 1 96 ? 10.790 -5.014 -12.105 1.00 92.94 96 SER A N 1
ATOM 681 C CA . SER A 1 96 ? 10.485 -6.449 -12.189 1.00 92.94 96 SER A CA 1
ATOM 682 C C . SER A 1 96 ? 11.460 -7.286 -11.353 1.00 92.94 96 SER A C 1
ATOM 684 O O . SER A 1 96 ? 11.045 -8.221 -10.669 1.00 92.94 96 SER A O 1
ATOM 686 N N . PHE A 1 97 ? 12.752 -6.943 -11.369 1.00 95.44 97 PHE A N 1
ATOM 687 C CA . PHE A 1 97 ? 13.744 -7.587 -10.506 1.00 95.44 97 PHE A CA 1
ATOM 688 C C . PHE A 1 97 ? 13.561 -7.217 -9.033 1.00 95.44 97 PHE A C 1
ATOM 690 O O . PHE A 1 97 ? 13.673 -8.097 -8.180 1.00 95.44 97 PHE A O 1
ATOM 697 N N . ASP A 1 98 ? 13.243 -5.959 -8.732 1.00 93.81 98 ASP A N 1
ATOM 698 C CA . ASP A 1 98 ? 13.023 -5.496 -7.360 1.00 93.81 98 ASP A CA 1
ATOM 699 C C . ASP A 1 98 ? 11.884 -6.265 -6.672 1.00 93.81 98 ASP A C 1
ATOM 701 O O . ASP A 1 98 ? 12.042 -6.755 -5.554 1.00 93.81 98 ASP A O 1
ATOM 705 N N . MET A 1 99 ? 10.780 -6.523 -7.384 1.00 92.56 99 MET A N 1
ATOM 706 C CA . MET A 1 99 ? 9.669 -7.324 -6.859 1.00 92.56 99 MET A CA 1
ATOM 707 C C . MET A 1 99 ? 10.083 -8.768 -6.515 1.00 92.56 99 MET A C 1
ATOM 709 O O . MET A 1 99 ? 9.639 -9.324 -5.505 1.00 92.56 99 MET A O 1
ATOM 713 N N . LEU A 1 100 ? 10.969 -9.379 -7.311 1.00 94.88 100 LEU A N 1
ATOM 714 C CA . LEU A 1 100 ? 11.513 -10.713 -7.029 1.00 94.88 100 LEU A CA 1
ATOM 715 C C . LEU A 1 100 ? 12.452 -10.697 -5.818 1.00 94.88 100 LEU A C 1
ATOM 717 O O . LEU A 1 100 ? 12.347 -11.561 -4.946 1.00 94.88 100 LEU A O 1
ATOM 721 N N . VAL A 1 101 ? 13.348 -9.709 -5.745 1.00 96.06 101 VAL A N 1
ATOM 722 C CA . VAL A 1 101 ? 14.281 -9.540 -4.622 1.00 96.06 101 VAL A CA 1
ATOM 723 C C . VAL A 1 101 ? 13.514 -9.291 -3.324 1.00 96.06 101 VAL A C 1
ATOM 725 O O . VAL A 1 101 ? 13.795 -9.948 -2.322 1.00 96.06 101 VAL A O 1
ATOM 728 N N . SER A 1 102 ? 12.503 -8.422 -3.354 1.00 95.12 102 SER A N 1
ATOM 729 C CA . SER A 1 102 ? 11.611 -8.140 -2.228 1.00 95.12 102 SER A CA 1
ATOM 730 C C . SER A 1 102 ? 10.878 -9.401 -1.758 1.00 95.12 102 SER A C 1
ATOM 732 O O . SER A 1 102 ? 10.922 -9.737 -0.573 1.00 95.12 102 SER A O 1
ATOM 734 N N . THR A 1 103 ? 10.311 -10.181 -2.687 1.00 94.75 103 THR A N 1
ATOM 735 C CA . THR A 1 103 ? 9.640 -11.455 -2.368 1.00 94.75 103 THR A CA 1
ATOM 736 C C . THR A 1 103 ? 10.595 -12.434 -1.676 1.00 94.75 103 THR A C 1
ATOM 738 O O . THR A 1 103 ? 10.281 -12.972 -0.613 1.00 94.75 103 THR A O 1
ATOM 741 N N . CYS A 1 104 ? 11.796 -12.634 -2.225 1.00 94.75 104 CYS A N 1
ATOM 742 C CA . CYS A 1 104 ? 12.826 -13.477 -1.612 1.00 94.75 104 CYS A CA 1
ATOM 743 C C . CYS A 1 104 ? 13.285 -12.946 -0.242 1.00 94.75 104 CYS A C 1
ATOM 745 O O . CYS A 1 104 ? 13.551 -13.731 0.674 1.00 94.75 104 CYS A O 1
ATOM 747 N N . GLY A 1 105 ? 13.358 -11.623 -0.083 1.00 94.81 105 GLY A N 1
ATOM 748 C CA . GLY A 1 105 ? 13.696 -10.950 1.167 1.00 94.81 105 GLY A CA 1
ATOM 749 C C . GLY A 1 105 ? 12.678 -11.237 2.266 1.00 94.81 105 GLY A C 1
ATOM 750 O O . GLY A 1 105 ? 13.065 -11.688 3.343 1.00 94.81 105 GLY A O 1
ATOM 751 N N . VAL A 1 106 ? 11.383 -11.076 1.974 1.00 93.88 106 VAL A N 1
ATOM 752 C CA . VAL A 1 106 ? 10.292 -11.374 2.918 1.00 93.88 106 VAL A CA 1
ATOM 753 C C . VAL A 1 106 ? 10.312 -12.846 3.337 1.00 93.88 106 VAL A C 1
ATOM 755 O O . VAL A 1 106 ? 10.202 -13.146 4.525 1.00 93.88 106 VAL A O 1
ATOM 758 N N . LEU A 1 107 ? 10.546 -13.771 2.399 1.00 91.56 107 LEU A N 1
ATOM 759 C CA . LEU A 1 107 ? 10.653 -15.207 2.698 1.00 91.56 107 LEU A CA 1
ATOM 760 C C . LEU A 1 107 ? 11.870 -15.565 3.566 1.00 91.56 107 LEU A C 1
ATOM 762 O O . LEU A 1 107 ? 11.868 -16.584 4.257 1.00 91.56 107 LEU A O 1
ATOM 766 N N . SER A 1 108 ? 12.913 -14.735 3.550 1.00 93.75 108 SER A N 1
ATOM 767 C CA . SER A 1 108 ? 14.130 -14.951 4.339 1.00 93.75 108 SER A CA 1
ATOM 768 C C . SER A 1 108 ? 13.983 -14.512 5.800 1.00 93.75 108 SER A C 1
ATOM 770 O O . SER A 1 108 ? 14.825 -14.860 6.637 1.00 93.75 108 SER A O 1
ATOM 772 N N . ILE A 1 109 ? 12.919 -13.772 6.136 1.00 93.12 109 ILE A N 1
ATOM 773 C CA . ILE A 1 109 ? 12.677 -13.280 7.492 1.00 93.12 109 ILE A CA 1
ATOM 774 C C . ILE A 1 109 ? 12.307 -14.454 8.405 1.00 93.12 109 ILE A C 1
ATOM 776 O O . ILE A 1 109 ? 11.266 -15.093 8.269 1.00 93.12 109 ILE A O 1
ATOM 780 N N . ARG A 1 110 ? 13.163 -14.717 9.398 1.00 83.62 110 ARG A N 1
ATOM 781 C CA . ARG A 1 110 ? 12.894 -15.655 10.495 1.00 83.62 110 ARG A CA 1
ATOM 782 C C . ARG A 1 110 ? 12.631 -14.870 11.772 1.00 83.62 110 ARG A C 1
ATOM 784 O O . ARG A 1 110 ? 13.550 -14.286 12.345 1.00 83.62 110 ARG A O 1
ATOM 791 N N . VAL A 1 111 ? 11.388 -14.883 12.243 1.00 77.38 111 VAL A N 1
ATOM 792 C CA . VAL A 1 111 ? 11.016 -14.251 13.515 1.00 77.38 111 VAL A CA 1
ATOM 793 C C . VAL A 1 111 ? 11.512 -15.121 14.670 1.00 77.38 111 VAL A C 1
ATOM 795 O O . VAL A 1 111 ? 11.086 -16.265 14.837 1.00 77.38 111 VAL A O 1
ATOM 798 N N . LYS A 1 112 ? 12.417 -14.586 15.497 1.00 68.62 112 LYS A N 1
ATOM 799 C CA . LYS A 1 112 ? 12.752 -15.202 16.786 1.00 68.62 112 LYS A CA 1
ATOM 800 C C . LYS A 1 112 ? 11.564 -14.985 17.726 1.00 68.62 112 LYS A C 1
ATOM 802 O O . LYS A 1 112 ? 11.270 -13.850 18.085 1.00 68.62 112 LYS A O 1
ATOM 807 N N . LYS A 1 113 ? 10.888 -16.059 18.146 1.00 55.28 113 LYS A N 1
ATOM 808 C CA . LYS A 1 113 ? 9.929 -16.001 19.260 1.00 55.28 113 LYS A CA 1
ATOM 809 C C . LYS A 1 113 ? 10.698 -15.702 20.539 1.00 55.28 113 LYS A C 1
ATOM 811 O O . LYS A 1 113 ? 11.224 -16.632 21.130 1.00 55.28 113 LYS A O 1
ATOM 816 N N . ASN A 1 114 ? 10.782 -14.438 20.938 1.00 50.56 114 ASN A N 1
ATOM 817 C CA . ASN A 1 114 ? 11.074 -14.039 22.311 1.00 50.56 114 ASN A CA 1
ATOM 818 C C . ASN A 1 114 ? 10.552 -12.620 22.539 1.00 50.56 114 ASN A C 1
ATOM 820 O O . ASN A 1 114 ? 11.165 -11.660 22.088 1.00 50.56 114 ASN A O 1
ATOM 824 N N . VAL A 1 115 ? 9.391 -12.550 23.191 1.00 49.53 115 VAL A N 1
ATOM 825 C CA . VAL A 1 115 ? 8.972 -11.637 24.272 1.00 49.53 115 VAL A CA 1
ATOM 826 C C . VAL A 1 115 ? 7.443 -11.721 24.306 1.00 49.53 115 VAL A C 1
ATOM 828 O O . VAL A 1 115 ? 6.713 -10.938 23.712 1.00 49.53 115 VAL A O 1
ATOM 831 N N . VAL A 1 116 ? 6.957 -12.764 24.976 1.00 53.81 116 VAL A N 1
ATOM 832 C CA . VAL A 1 116 ? 5.664 -12.718 25.659 1.00 53.81 116 VAL A CA 1
ATOM 833 C C . VAL A 1 116 ? 6.016 -12.289 27.085 1.00 53.81 116 VAL A C 1
ATOM 835 O O . VAL A 1 116 ? 6.962 -12.831 27.651 1.00 53.81 116 VAL A O 1
ATOM 838 N N . LEU A 1 117 ? 5.270 -11.328 27.639 1.00 52.44 117 LEU A N 1
ATOM 839 C CA . LEU A 1 117 ? 5.395 -10.734 28.986 1.00 52.44 117 LEU A CA 1
ATOM 840 C C . LEU A 1 117 ? 6.389 -9.566 29.149 1.00 52.44 117 LEU A C 1
ATOM 842 O O . LEU A 1 117 ? 7.421 -9.695 29.803 1.00 52.44 117 LEU A O 1
ATOM 846 N N . THR A 1 118 ? 6.052 -8.365 28.665 1.00 48.53 118 THR A N 1
ATOM 847 C CA . THR A 1 118 ? 6.653 -7.117 29.206 1.00 48.53 118 THR A CA 1
ATOM 848 C C . THR A 1 118 ? 5.695 -5.913 29.192 1.00 48.53 118 THR A C 1
ATOM 850 O O . THR A 1 118 ? 6.128 -4.799 29.451 1.00 48.53 118 THR A O 1
ATOM 853 N N . GLN A 1 119 ? 4.382 -6.079 28.965 1.00 46.22 119 GLN A N 1
ATOM 854 C CA . GLN A 1 119 ? 3.444 -4.977 29.255 1.00 46.22 119 GLN A CA 1
ATOM 855 C C . GLN A 1 119 ? 3.260 -4.763 30.772 1.00 46.22 119 GLN A C 1
ATOM 857 O O . GLN A 1 119 ? 3.219 -3.625 31.230 1.00 46.22 119 GLN A O 1
ATOM 862 N N . GLY A 1 120 ? 3.315 -5.830 31.583 1.00 45.84 120 GLY A N 1
ATOM 863 C CA . GLY A 1 120 ? 3.230 -5.719 33.049 1.00 45.84 120 GLY A CA 1
ATOM 864 C C . GLY A 1 120 ? 4.447 -5.065 33.725 1.00 45.84 120 GLY A C 1
ATOM 865 O O . GLY A 1 120 ? 4.330 -4.478 34.798 1.00 45.84 120 GLY A O 1
ATOM 866 N N . SER A 1 121 ? 5.630 -5.120 33.111 1.00 45.31 121 SER A N 1
ATOM 867 C CA . SER A 1 121 ? 6.855 -4.508 33.654 1.00 45.31 121 SER A CA 1
ATOM 868 C C . SER A 1 121 ? 7.063 -3.056 33.223 1.00 45.31 121 SER A C 1
ATOM 870 O O . SER A 1 121 ? 7.793 -2.341 33.905 1.00 45.31 121 SER A O 1
ATOM 872 N N . LEU A 1 122 ? 6.405 -2.592 32.153 1.00 51.38 122 LEU A N 1
ATOM 873 C CA . LEU A 1 122 ? 6.357 -1.162 31.823 1.00 51.38 122 LEU A CA 1
ATOM 874 C C . LEU A 1 122 ? 5.410 -0.414 32.770 1.00 51.38 122 LEU A C 1
ATOM 876 O O . LEU A 1 122 ? 5.788 0.635 33.282 1.00 51.38 122 LEU A O 1
ATOM 880 N N . GLN A 1 123 ? 4.255 -1.001 33.111 1.00 52.19 123 GLN A N 1
ATOM 881 C CA . GLN A 1 123 ? 3.367 -0.441 34.137 1.00 52.19 123 GLN A CA 1
ATOM 882 C C . GLN A 1 123 ? 4.042 -0.382 35.510 1.00 52.19 123 GLN A C 1
ATOM 884 O O . GLN A 1 123 ? 4.068 0.687 36.109 1.00 52.19 123 GLN A O 1
ATOM 889 N N . LYS A 1 124 ? 4.696 -1.460 35.974 1.00 49.66 124 LYS A N 1
ATOM 890 C CA . LYS A 1 124 ? 5.438 -1.426 37.251 1.00 49.66 124 LYS A CA 1
ATOM 891 C C . LYS A 1 124 ? 6.564 -0.388 37.279 1.00 49.66 124 LYS A C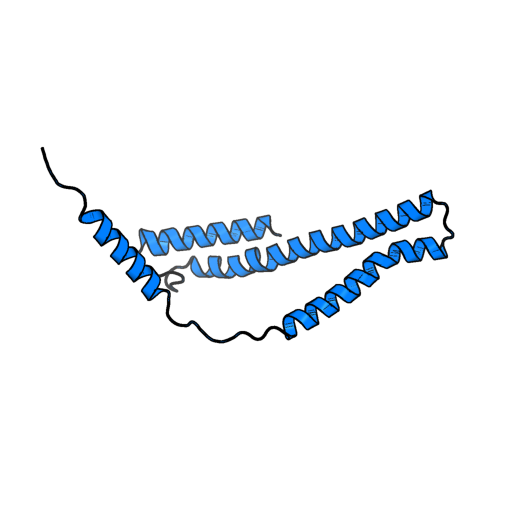 1
ATOM 893 O O . LYS A 1 124 ? 6.825 0.185 38.333 1.00 49.66 124 LYS A O 1
ATOM 898 N N . LYS A 1 125 ? 7.232 -0.141 36.147 1.00 52.16 125 LYS A N 1
ATOM 899 C CA . LYS A 1 125 ? 8.299 0.864 36.061 1.00 52.16 125 LYS A CA 1
ATOM 900 C C . LYS A 1 125 ? 7.747 2.295 36.076 1.00 52.16 125 LYS A C 1
ATOM 902 O O . LYS A 1 125 ? 8.381 3.158 36.666 1.00 52.16 125 LYS A O 1
ATOM 907 N N . ALA A 1 126 ? 6.557 2.521 35.516 1.00 52.94 126 ALA A N 1
ATOM 908 C CA . ALA A 1 126 ? 5.859 3.803 35.602 1.00 52.94 126 ALA A CA 1
ATOM 909 C C . ALA A 1 126 ? 5.325 4.085 37.020 1.00 52.94 126 ALA A C 1
ATOM 911 O O . ALA A 1 126 ? 5.492 5.191 37.522 1.00 52.94 126 ALA A O 1
ATOM 912 N N . THR A 1 127 ? 4.763 3.085 37.713 1.00 55.22 127 THR A N 1
ATOM 913 C CA . THR A 1 127 ? 4.287 3.267 39.100 1.00 55.22 127 THR A CA 1
ATOM 914 C C . THR A 1 127 ? 5.450 3.501 40.068 1.00 55.22 127 THR A C 1
ATOM 916 O O . THR A 1 127 ? 5.399 4.417 40.877 1.00 55.22 127 THR A O 1
ATOM 919 N N . SER A 1 128 ? 6.558 2.767 39.902 1.00 51.28 128 SER A N 1
ATOM 920 C CA . SER A 1 128 ? 7.785 2.971 40.687 1.00 51.28 128 SER A CA 1
ATOM 921 C C . SER A 1 128 ? 8.462 4.329 40.449 1.00 51.28 128 SER A C 1
ATOM 923 O O . SER A 1 128 ? 9.243 4.745 41.301 1.00 51.28 128 SER A O 1
ATOM 925 N N . MET A 1 129 ? 8.230 4.995 39.311 1.00 53.50 129 MET A N 1
ATOM 926 C CA . MET A 1 129 ? 8.782 6.331 39.039 1.00 53.50 129 MET A CA 1
ATOM 927 C C . MET A 1 129 ? 7.930 7.444 39.668 1.00 53.50 129 MET A C 1
ATOM 929 O O . MET A 1 129 ? 8.505 8.409 40.160 1.00 53.50 129 MET A O 1
ATOM 933 N N . ASN A 1 130 ? 6.606 7.274 39.767 1.00 54.25 130 ASN A N 1
ATOM 934 C CA . ASN A 1 130 ? 5.741 8.222 40.484 1.00 54.25 130 ASN A CA 1
ATOM 935 C C . ASN A 1 130 ? 5.953 8.190 42.009 1.00 54.25 130 ASN A C 1
ATOM 937 O O . ASN A 1 130 ? 5.883 9.231 42.658 1.00 54.25 130 ASN A O 1
ATOM 941 N N . ASP A 1 131 ? 6.276 7.026 42.582 1.00 54.03 131 ASP A N 1
ATOM 942 C CA . ASP A 1 131 ? 6.566 6.906 44.020 1.00 54.03 131 ASP A CA 1
ATOM 943 C C . ASP A 1 131 ? 7.903 7.568 44.422 1.00 54.03 131 ASP A C 1
ATOM 945 O O . ASP A 1 131 ? 8.110 7.893 45.591 1.00 54.03 131 ASP A O 1
ATOM 949 N N . LEU A 1 132 ? 8.812 7.800 43.464 1.00 54.41 132 LEU A N 1
ATOM 950 C CA . LEU A 1 132 ? 10.096 8.478 43.694 1.00 54.41 132 LEU A CA 1
ATOM 951 C C . LEU A 1 132 ? 9.997 10.009 43.574 1.00 54.41 132 LEU A C 1
ATOM 953 O O . LEU A 1 132 ? 10.739 10.705 44.264 1.00 54.41 132 LEU A O 1
ATOM 957 N N . GLU A 1 133 ? 9.074 10.545 42.769 1.00 52.69 133 GLU A N 1
ATOM 958 C CA . GLU A 1 133 ? 8.828 11.998 42.697 1.00 52.69 133 GLU A CA 1
ATOM 959 C C . GLU A 1 133 ? 7.968 12.517 43.866 1.00 52.69 133 GLU A C 1
ATOM 961 O O . GLU A 1 133 ? 8.084 13.681 44.244 1.00 52.69 133 GLU A O 1
ATOM 966 N N . GLY A 1 134 ? 7.170 11.655 44.510 1.00 46.72 134 GLY A N 1
ATOM 967 C CA . GLY A 1 134 ? 6.351 12.017 45.676 1.00 46.72 134 GLY A CA 1
ATOM 968 C C . GLY A 1 134 ? 7.103 12.139 47.011 1.00 46.72 134 GLY A C 1
ATOM 969 O O . GLY A 1 134 ? 6.547 12.666 47.971 1.00 46.72 134 GLY A O 1
ATOM 970 N N . ALA A 1 135 ? 8.355 11.675 47.098 1.00 47.41 135 ALA A N 1
ATOM 971 C CA . ALA A 1 135 ? 9.140 11.668 48.341 1.00 47.41 135 ALA A CA 1
ATOM 972 C C . ALA A 1 135 ? 10.151 12.831 48.462 1.00 47.41 135 ALA A C 1
ATOM 974 O O . ALA A 1 135 ? 10.870 12.912 49.455 1.00 47.41 135 ALA A O 1
ATOM 975 N N . GLY A 1 136 ? 10.230 13.719 47.464 1.00 47.62 136 GLY A N 1
ATOM 976 C CA . GLY A 1 136 ? 11.269 14.754 47.363 1.00 47.62 136 GLY A CA 1
ATOM 977 C C . GLY A 1 136 ? 10.836 16.190 47.672 1.00 47.62 136 GLY A C 1
ATOM 978 O O . GLY A 1 136 ? 11.579 17.110 47.342 1.00 47.62 136 GLY A O 1
ATOM 979 N N . GLY A 1 137 ? 9.652 16.420 48.248 1.00 49.81 137 GLY A N 1
ATOM 980 C CA . GLY A 1 137 ? 9.084 17.769 48.305 1.00 49.81 137 GLY A CA 1
ATOM 981 C C . GLY A 1 137 ? 8.270 18.094 49.546 1.00 49.81 137 GLY A C 1
ATOM 982 O O . GLY A 1 137 ? 7.103 18.416 49.394 1.00 49.81 137 GLY A O 1
ATOM 983 N N . THR A 1 138 ? 8.882 18.070 50.733 1.00 48.91 138 THR A N 1
ATOM 984 C CA . THR A 1 138 ? 8.510 18.937 51.870 1.00 48.91 138 THR A CA 1
ATOM 985 C C . THR A 1 138 ? 9.681 19.014 52.859 1.00 48.91 138 THR A C 1
ATOM 987 O O . THR A 1 138 ? 9.686 18.292 53.849 1.00 48.91 138 THR A O 1
ATOM 990 N N . ASP A 1 139 ? 10.652 19.891 52.603 1.00 38.19 139 ASP A N 1
ATOM 991 C CA . ASP A 1 139 ? 11.437 20.512 53.676 1.00 38.19 139 ASP A CA 1
ATOM 992 C C . ASP A 1 139 ? 11.102 22.007 53.656 1.00 38.19 139 ASP A C 1
ATOM 994 O O . ASP A 1 139 ? 11.468 22.759 52.754 1.00 38.19 139 ASP A O 1
ATOM 998 N N . SER A 1 140 ? 10.257 22.352 54.618 1.00 39.28 140 SER A N 1
ATOM 999 C CA . SER A 1 140 ? 9.625 23.631 54.918 1.00 39.28 140 SER A CA 1
ATOM 1000 C C . SER A 1 140 ? 10.596 24.649 55.529 1.00 39.28 140 SER A C 1
ATOM 1002 O O . SER A 1 140 ? 11.331 24.301 56.456 1.00 39.28 140 SER A O 1
ATOM 1004 N N . GLU A 1 141 ? 10.518 25.905 55.071 1.00 35.50 141 GLU A N 1
ATOM 1005 C CA . GLU A 1 141 ? 10.606 27.083 55.959 1.00 35.50 141 GLU A CA 1
ATOM 1006 C C . GLU A 1 141 ? 9.414 27.120 56.928 1.00 35.50 141 GLU A C 1
ATOM 1008 O O . GLU A 1 141 ? 8.301 26.712 56.515 1.00 35.50 141 GLU A O 1
#

Organism: NCBI:txid156173

InterPro domains:
  IPR004131 Pyrophosphate-energised proton pump [PF03030] (1-118)
  IPR004131 Pyrophosphate-energised proton pump [PTHR31998] (2-110)

Foldseek 3Di:
DQVVLQVQQVVLVVVQCCCACPPVVHDPLDPVRPSSVSNVVSCCSHVPVNVVVVVVVVVVCVLVVQLVVLLVVCVVVVHPPVVSVCSNCVSVVVVVVVVVVVVVVVVPDDDDPDDDDDVVVVVVVVVVVVVVVVVPDDPDD

Secondary structure (DSSP, 8-state):
-HHHHHHHHHHHHHHHHIIIIIIS-PPTT-TT-TTHHHHHHHIIIIIIIIHHHHHHHHHHHHHHHHHHHHHHHHHHTT--HHHHHHHHHHHHHHHHHHHHHHHHHHHH-------S--HHHHHHHHHHHHHHHTTS-----

Sequence (141 aa):
AQLGGGIYTKAADVGADLVGKVEAGIPEDDPRNPAVIADLVGDNVGDCAGRGADLFESISAEIIGAMLLGGTLATNQRLPDNVATNFMLFPLLIHSFDMLVSTCGVLSIRVKKNVVLTQGSLQKKATSMNDLEGAGGTDSE